Protein AF-A0A4R2CYR1-F1 (afdb_monomer_lite)

Structure (mmCIF, N/CA/C/O backbone):
data_AF-A0A4R2CYR1-F1
#
_entry.id   AF-A0A4R2CYR1-F1
#
loop_
_atom_site.group_PDB
_atom_site.id
_atom_site.type_symbol
_atom_site.label_atom_id
_atom_site.label_alt_id
_atom_site.label_comp_id
_atom_site.label_asym_id
_atom_site.label_entity_id
_atom_site.label_seq_id
_atom_site.pdbx_PDB_ins_code
_atom_site.Cartn_x
_atom_site.Cartn_y
_atom_site.Cartn_z
_atom_site.occupancy
_atom_site.B_iso_or_equiv
_atom_site.auth_seq_id
_atom_site.auth_comp_id
_atom_site.auth_asym_id
_atom_site.auth_atom_id
_atom_site.pdbx_PDB_model_num
ATOM 1 N N . MET A 1 1 ? -4.147 -5.165 5.976 1.00 88.38 1 MET A N 1
ATOM 2 C CA . MET A 1 1 ? -3.208 -4.659 4.939 1.00 88.38 1 MET A CA 1
ATOM 3 C C . MET A 1 1 ? -2.526 -5.754 4.104 1.00 88.38 1 MET A C 1
ATOM 5 O O . MET A 1 1 ? -2.685 -5.724 2.890 1.00 88.38 1 MET A O 1
ATOM 9 N N . ARG A 1 2 ? -1.803 -6.728 4.693 1.00 93.75 2 ARG A N 1
ATOM 10 C CA . ARG A 1 2 ? -1.066 -7.773 3.932 1.00 93.75 2 ARG A CA 1
ATOM 11 C C . ARG A 1 2 ? -1.918 -8.512 2.885 1.00 93.75 2 ARG A C 1
ATOM 13 O O . ARG A 1 2 ? -1.463 -8.700 1.762 1.00 93.75 2 ARG A O 1
ATOM 20 N N . THR A 1 3 ? -3.162 -8.868 3.220 1.00 93.69 3 THR A N 1
ATOM 21 C CA . THR A 1 3 ? -4.110 -9.522 2.294 1.00 93.69 3 THR A CA 1
ATOM 22 C C . THR A 1 3 ? -4.349 -8.701 1.027 1.00 93.69 3 THR A C 1
ATOM 24 O O . THR A 1 3 ? -4.209 -9.230 -0.072 1.00 93.69 3 THR A O 1
ATOM 27 N N . ARG A 1 4 ? -4.606 -7.394 1.173 1.00 94.06 4 ARG A N 1
ATOM 28 C CA . ARG A 1 4 ? -4.804 -6.473 0.047 1.00 94.06 4 ARG A CA 1
ATOM 29 C C . ARG A 1 4 ? -3.581 -6.435 -0.870 1.00 94.06 4 ARG A C 1
ATOM 31 O O . ARG A 1 4 ? -3.712 -6.598 -2.077 1.00 94.06 4 ARG A O 1
ATOM 38 N N . VAL A 1 5 ? -2.389 -6.258 -0.298 1.00 96.69 5 VAL A N 1
ATOM 39 C CA . VAL A 1 5 ? -1.143 -6.187 -1.080 1.00 96.69 5 VAL A CA 1
ATOM 40 C C . VAL A 1 5 ? -0.881 -7.498 -1.822 1.00 96.69 5 VAL A C 1
ATOM 42 O O . VAL A 1 5 ? -0.496 -7.487 -2.991 1.00 96.69 5 VAL A O 1
ATOM 45 N N . ARG A 1 6 ? -1.145 -8.638 -1.174 1.00 97.25 6 ARG A N 1
ATOM 46 C CA . ARG A 1 6 ? -1.037 -9.957 -1.803 1.00 97.25 6 ARG A CA 1
ATOM 47 C C . ARG A 1 6 ? -1.951 -10.083 -3.018 1.00 97.25 6 ARG A C 1
ATOM 49 O O . ARG A 1 6 ? -1.507 -10.585 -4.044 1.00 97.25 6 ARG A O 1
ATOM 56 N N . GLU A 1 7 ? -3.194 -9.619 -2.926 1.00 96.69 7 GLU A N 1
ATOM 57 C CA . GLU A 1 7 ? -4.147 -9.643 -4.042 1.00 96.69 7 GLU A CA 1
ATOM 58 C C . GLU A 1 7 ? -3.740 -8.709 -5.187 1.00 96.69 7 GLU A C 1
ATOM 60 O O . GLU A 1 7 ? -3.804 -9.106 -6.350 1.00 96.69 7 GLU A O 1
ATOM 65 N N . GLU A 1 8 ? -3.274 -7.497 -4.878 1.00 96.06 8 GLU A N 1
ATOM 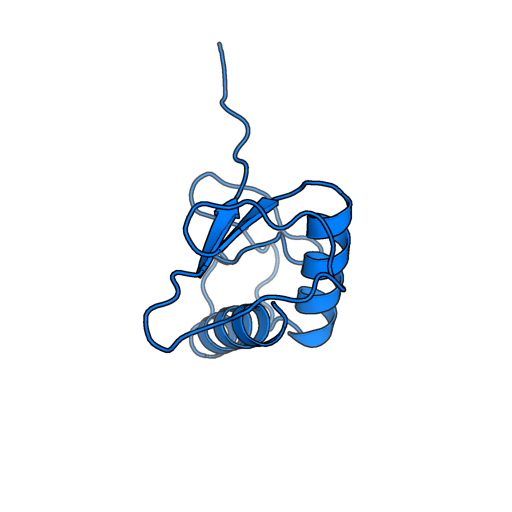66 C CA . GLU A 1 8 ? -2.755 -6.546 -5.871 1.00 96.06 8 GLU A CA 1
ATOM 67 C C . GLU A 1 8 ? -1.571 -7.147 -6.646 1.00 96.06 8 GLU A C 1
ATOM 69 O O . GLU A 1 8 ? -1.555 -7.144 -7.880 1.00 96.06 8 GLU A O 1
ATOM 74 N N . VAL A 1 9 ? -0.606 -7.730 -5.927 1.00 97.19 9 VAL A N 1
ATOM 75 C CA . VAL A 1 9 ? 0.565 -8.383 -6.524 1.00 97.19 9 VAL A CA 1
ATOM 76 C C . VAL A 1 9 ? 0.182 -9.651 -7.282 1.00 97.19 9 VAL A C 1
ATOM 78 O O . VAL A 1 9 ? 0.713 -9.889 -8.366 1.00 97.19 9 VAL A O 1
ATOM 81 N N . ALA A 1 10 ? -0.746 -10.461 -6.767 1.00 96.94 10 ALA A N 1
ATOM 82 C CA . ALA A 1 10 ? -1.229 -11.653 -7.460 1.00 96.94 10 ALA A CA 1
ATOM 83 C C . ALA A 1 10 ? -1.903 -11.287 -8.790 1.00 96.94 10 ALA A C 1
ATOM 85 O O . ALA A 1 10 ? -1.580 -11.887 -9.815 1.00 96.94 10 ALA A O 1
ATOM 86 N N . ARG A 1 11 ? -2.766 -10.261 -8.793 1.00 95.88 11 ARG A N 1
ATOM 87 C CA . ARG A 1 11 ? -3.430 -9.753 -10.002 1.00 95.88 11 ARG A CA 1
ATOM 88 C C . ARG A 1 11 ? -2.414 -9.256 -11.027 1.00 95.88 11 ARG A C 1
ATOM 90 O O . ARG A 1 11 ? -2.491 -9.638 -12.191 1.00 95.88 11 ARG A O 1
ATOM 97 N N . PHE A 1 12 ? -1.433 -8.468 -10.588 1.00 95.44 12 PHE A N 1
ATOM 98 C CA . PHE A 1 12 ? -0.364 -7.988 -11.461 1.00 95.44 12 PHE A CA 1
ATOM 99 C C . PHE A 1 12 ? 0.492 -9.131 -12.018 1.00 95.44 12 PHE A C 1
ATOM 101 O O . PHE A 1 12 ? 0.773 -9.179 -13.208 1.00 95.44 12 PHE A O 1
ATOM 108 N N . ASN A 1 13 ? 0.886 -10.088 -11.179 1.00 95.44 13 ASN A N 1
ATOM 109 C CA . ASN A 1 13 ? 1.709 -11.217 -11.605 1.00 95.44 13 ASN A CA 1
ATOM 110 C C . ASN A 1 13 ? 0.966 -12.180 -12.547 1.00 95.44 13 ASN A C 1
ATOM 112 O O . ASN A 1 13 ? 1.623 -12.851 -13.341 1.00 95.44 13 ASN A O 1
ATOM 116 N N . ALA A 1 14 ? -0.365 -12.273 -12.448 1.00 96.06 14 ALA A N 1
ATOM 117 C CA . ALA A 1 14 ? -1.196 -13.089 -13.333 1.00 96.06 14 ALA A CA 1
ATOM 118 C C . ALA A 1 14 ? -1.350 -12.470 -14.732 1.00 96.06 14 ALA A C 1
ATOM 120 O O . ALA A 1 14 ? -1.401 -13.199 -15.719 1.00 96.06 14 ALA A O 1
ATOM 121 N N . ALA A 1 15 ? -1.382 -11.138 -14.820 1.00 92.31 15 ALA A N 1
ATOM 122 C CA . ALA A 1 15 ? -1.429 -10.400 -16.079 1.00 92.31 15 ALA A CA 1
ATOM 123 C C . ALA A 1 15 ? -0.484 -9.183 -16.019 1.00 92.31 15 ALA A C 1
ATOM 125 O O . ALA A 1 15 ? -0.947 -8.067 -15.768 1.00 92.31 15 ALA A O 1
ATOM 126 N N . PRO A 1 16 ? 0.837 -9.379 -16.219 1.00 84.88 16 PRO A N 1
ATOM 127 C CA . PRO A 1 16 ? 1.817 -8.308 -16.065 1.00 84.88 16 PRO A CA 1
ATOM 128 C C . PRO A 1 16 ? 1.595 -7.175 -17.064 1.00 84.88 16 PRO A C 1
ATOM 130 O O . PRO A 1 16 ? 1.562 -7.399 -18.273 1.00 84.88 16 PRO A O 1
ATOM 133 N N . GLN A 1 17 ? 1.506 -5.952 -16.549 1.00 86.19 17 GLN A N 1
ATOM 134 C CA . GLN A 1 17 ? 1.359 -4.728 -17.336 1.00 86.19 17 GLN A CA 1
ATOM 135 C C . GLN A 1 17 ? 2.591 -3.822 -17.164 1.00 86.19 17 GLN A C 1
ATOM 137 O O . GLN A 1 17 ? 3.352 -3.991 -16.207 1.00 86.19 17 GLN A O 1
ATOM 142 N N . PRO A 1 18 ? 2.815 -2.841 -18.059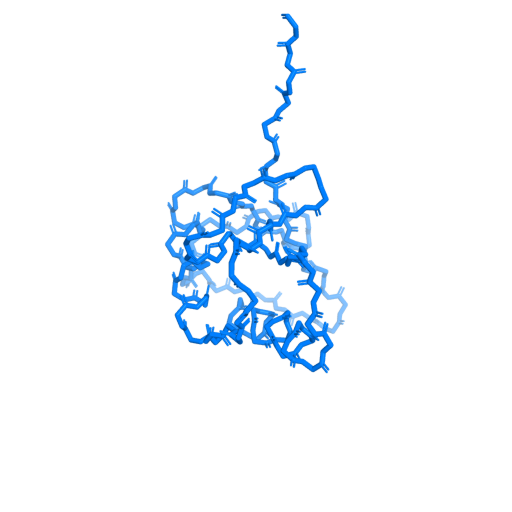 1.00 88.25 18 PRO A N 1
ATOM 143 C CA . PRO A 1 18 ? 3.904 -1.869 -17.902 1.00 88.25 18 PRO A CA 1
ATOM 144 C C . PRO A 1 18 ? 3.779 -1.000 -16.640 1.00 88.25 18 PRO A C 1
ATOM 146 O O . PRO A 1 18 ? 4.782 -0.494 -16.126 1.00 88.25 18 PRO A O 1
ATOM 149 N N . VAL A 1 19 ? 2.548 -0.823 -16.152 1.00 93.25 19 VAL A N 1
ATOM 150 C CA . VAL A 1 19 ? 2.205 -0.042 -14.963 1.00 93.25 19 VAL A CA 1
ATOM 151 C C . VAL A 1 19 ? 1.603 -0.972 -13.913 1.00 93.25 19 VAL A C 1
ATOM 153 O O . VAL A 1 19 ? 0.701 -1.757 -14.192 1.00 93.25 19 VAL A O 1
ATOM 156 N N . PHE A 1 20 ? 2.123 -0.894 -12.693 1.00 94.56 20 PHE A N 1
ATOM 157 C CA . PHE A 1 20 ? 1.561 -1.543 -11.520 1.00 94.56 20 PHE A CA 1
ATOM 158 C C . PHE A 1 20 ? 0.648 -0.562 -10.779 1.00 94.56 20 PHE A C 1
ATOM 160 O O . PHE A 1 20 ? 1.112 0.433 -10.215 1.00 94.56 20 PHE A O 1
ATOM 167 N N . THR A 1 21 ? -0.649 -0.858 -10.757 1.00 92.25 21 THR A N 1
ATOM 168 C CA . THR A 1 21 ? -1.671 -0.064 -10.059 1.00 92.25 21 THR A CA 1
ATOM 169 C C . THR A 1 21 ? -1.929 -0.655 -8.674 1.00 92.25 21 THR A C 1
ATOM 171 O O . THR A 1 21 ? -2.943 -1.309 -8.436 1.00 92.25 21 THR A O 1
ATOM 174 N N . GLY A 1 22 ? -0.959 -0.480 -7.775 1.00 92.38 22 GLY A N 1
ATOM 175 C CA . GLY A 1 22 ? -1.048 -0.913 -6.378 1.00 92.38 22 GLY A CA 1
ATOM 176 C C . GLY A 1 22 ? -1.082 0.248 -5.390 1.00 92.38 22 GLY A C 1
ATOM 177 O O . GLY A 1 22 ? -0.980 1.419 -5.769 1.00 92.38 22 GLY A O 1
ATOM 178 N N . LEU A 1 23 ? -1.197 -0.092 -4.107 1.00 92.94 23 LEU A N 1
ATOM 179 C CA . LEU A 1 23 ? -1.247 0.881 -3.015 1.00 92.94 23 LEU A CA 1
ATOM 180 C C . LEU A 1 23 ? 0.067 1.661 -2.848 1.00 92.94 23 LEU A C 1
ATOM 182 O O . LEU A 1 23 ? 0.050 2.879 -2.684 1.00 92.94 23 LEU A O 1
ATOM 186 N N . VAL A 1 24 ? 1.203 0.963 -2.927 1.00 94.88 24 VAL A N 1
ATOM 187 C CA . VAL A 1 24 ? 2.544 1.533 -2.723 1.00 94.88 24 VAL A CA 1
ATOM 188 C C . VAL A 1 24 ? 3.487 1.212 -3.873 1.00 94.88 24 VAL A C 1
ATOM 190 O O . VAL A 1 24 ? 3.301 0.228 -4.593 1.00 94.88 24 VAL A O 1
ATOM 193 N N . MET A 1 25 ? 4.515 2.046 -4.044 1.00 94.44 25 MET A N 1
ATOM 194 C CA . MET A 1 25 ? 5.476 1.895 -5.131 1.00 94.44 25 MET A CA 1
ATOM 195 C C . MET A 1 25 ? 6.333 0.632 -4.942 1.00 94.44 25 MET A C 1
ATOM 197 O O . MET A 1 25 ? 6.969 0.473 -3.893 1.00 94.44 25 MET A O 1
ATOM 201 N N . PRO A 1 26 ? 6.403 -0.258 -5.948 1.00 95.06 26 PRO A N 1
ATOM 202 C CA . PRO A 1 26 ? 7.311 -1.389 -5.933 1.00 95.06 26 PRO A CA 1
ATOM 203 C C . PRO A 1 26 ? 8.759 -0.925 -6.065 1.00 95.06 26 PRO A C 1
ATOM 205 O O . PRO A 1 26 ? 9.053 0.136 -6.613 1.00 95.06 26 PRO A O 1
ATOM 208 N N . GLU A 1 27 ? 9.687 -1.741 -5.579 1.00 91.94 27 GLU A N 1
ATOM 209 C CA . GLU A 1 27 ? 11.118 -1.439 -5.638 1.00 91.94 27 GLU A CA 1
ATOM 210 C C . GLU A 1 27 ? 11.580 -1.119 -7.076 1.00 91.94 27 GLU A C 1
ATOM 212 O O . GLU A 1 27 ? 11.265 -1.843 -8.024 1.00 91.94 27 GLU A O 1
ATOM 217 N N . GLY A 1 28 ? 12.307 -0.014 -7.256 1.00 91.19 28 GLY A N 1
ATOM 218 C CA . GLY A 1 28 ? 12.777 0.431 -8.574 1.00 91.19 28 GLY A CA 1
ATOM 219 C C . GLY A 1 28 ? 11.671 0.844 -9.556 1.00 91.19 28 GLY A C 1
ATOM 220 O O . GLY A 1 28 ? 11.951 1.002 -10.744 1.00 91.19 28 GLY A O 1
ATOM 221 N N . GLY A 1 29 ? 10.425 0.984 -9.092 1.00 92.69 29 GLY A N 1
ATOM 222 C CA . GLY A 1 29 ? 9.339 1.580 -9.861 1.00 92.69 29 GLY A CA 1
ATOM 223 C C . GLY A 1 29 ? 9.479 3.098 -9.968 1.00 92.69 29 GLY A C 1
ATOM 224 O O . GLY A 1 29 ? 10.226 3.729 -9.225 1.00 92.69 29 GLY A O 1
ATOM 225 N N . LEU A 1 30 ? 8.739 3.686 -10.903 1.00 92.62 30 LEU A N 1
ATOM 226 C CA .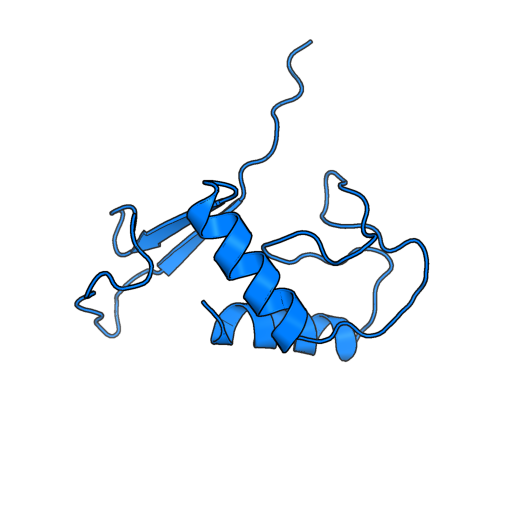 LEU A 1 30 ? 8.650 5.131 -11.100 1.00 92.62 30 LEU A CA 1
ATOM 227 C C . LEU A 1 30 ? 7.195 5.573 -10.946 1.00 92.62 30 LEU A C 1
ATOM 229 O O . LEU A 1 30 ? 6.304 4.953 -11.528 1.00 92.62 30 LEU A O 1
ATOM 233 N N . ALA A 1 31 ? 6.953 6.640 -10.181 1.00 90.56 31 ALA A N 1
ATOM 234 C CA . ALA A 1 31 ? 5.618 7.217 -10.042 1.00 90.56 31 ALA A CA 1
ATOM 235 C C . ALA A 1 31 ? 5.124 7.779 -11.383 1.00 90.56 31 ALA A C 1
ATOM 237 O O . ALA A 1 31 ? 5.875 8.408 -12.128 1.00 90.56 31 ALA A O 1
ATOM 238 N N . THR A 1 32 ? 3.850 7.547 -11.672 1.00 89.94 32 THR A N 1
ATOM 239 C CA . THR A 1 32 ? 3.111 8.083 -12.819 1.00 89.94 32 THR A CA 1
ATOM 240 C C . THR A 1 32 ? 1.702 8.461 -12.363 1.00 89.94 32 THR A C 1
ATOM 242 O O . THR A 1 32 ? 1.301 8.097 -11.257 1.00 89.94 32 THR A O 1
ATOM 245 N N . GLU A 1 33 ? 0.936 9.152 -13.206 1.00 85.50 33 GLU A N 1
ATOM 246 C CA . GLU A 1 33 ? -0.461 9.503 -12.902 1.00 85.50 33 GLU A CA 1
ATOM 247 C C . GLU A 1 33 ? -1.344 8.258 -12.692 1.00 85.50 33 GLU A C 1
ATOM 249 O O . GLU A 1 33 ? -2.152 8.207 -11.767 1.00 85.50 33 GLU A O 1
ATOM 254 N N . GLU A 1 34 ? -1.139 7.216 -13.501 1.00 87.06 34 GLU A N 1
ATOM 255 C CA . GLU A 1 34 ? -1.923 5.976 -13.462 1.00 87.06 34 GLU A CA 1
ATOM 256 C C . GLU A 1 34 ? -1.498 5.035 -12.316 1.00 87.06 34 GLU A C 1
ATOM 258 O O . GLU A 1 34 ? -2.323 4.388 -11.670 1.00 87.06 34 GLU A O 1
ATOM 263 N N . GLY A 1 35 ? -0.202 4.976 -12.006 1.00 91.81 35 GLY A N 1
ATOM 264 C CA . GLY A 1 35 ? 0.346 4.057 -11.009 1.00 91.81 35 GLY A CA 1
ATOM 265 C C . GLY A 1 35 ? 1.869 4.061 -10.988 1.00 91.81 35 GLY A C 1
ATOM 266 O O . GLY A 1 35 ? 2.499 5.118 -11.035 1.00 91.81 35 GLY A O 1
ATOM 267 N N . PHE A 1 36 ? 2.478 2.878 -10.933 1.00 93.62 36 PHE A N 1
ATOM 268 C CA . PHE A 1 36 ? 3.930 2.732 -10.864 1.00 93.62 36 PHE A CA 1
ATOM 269 C C . PHE A 1 36 ? 4.484 2.024 -12.097 1.00 93.62 36 PHE A C 1
ATOM 271 O O . PHE A 1 36 ? 4.291 0.823 -12.275 1.00 93.62 36 PHE A O 1
ATOM 278 N N . ARG A 1 37 ? 5.210 2.750 -12.948 1.00 94.31 37 ARG A N 1
ATOM 279 C CA . ARG A 1 37 ? 5.877 2.157 -14.111 1.00 94.31 37 ARG A CA 1
ATOM 280 C C . ARG A 1 37 ? 7.068 1.321 -13.656 1.00 94.31 37 ARG A C 1
ATOM 282 O O . ARG A 1 37 ? 7.904 1.806 -12.896 1.00 94.31 37 ARG A O 1
ATOM 289 N N . LEU A 1 38 ? 7.179 0.094 -14.160 1.00 92.94 38 LEU A N 1
ATOM 290 C CA . LEU A 1 38 ? 8.336 -0.771 -13.922 1.00 92.94 38 LEU A CA 1
ATOM 291 C C . LEU A 1 38 ? 9.297 -0.701 -15.122 1.00 92.94 38 LEU A C 1
ATOM 293 O O . LEU A 1 38 ? 8.922 -1.136 -16.209 1.00 92.94 38 LEU A O 1
ATOM 297 N N . PRO A 1 39 ? 10.542 -0.204 -14.960 1.00 87.50 39 PRO A N 1
ATOM 298 C CA . PRO A 1 39 ? 11.504 -0.113 -16.067 1.00 87.50 39 PRO A CA 1
ATOM 299 C C . PRO A 1 39 ? 11.884 -1.470 -16.671 1.00 87.50 39 PRO A C 1
ATOM 301 O O . PRO A 1 39 ? 12.237 -1.559 -17.843 1.00 87.50 39 PRO A O 1
ATOM 304 N N . LYS A 1 40 ? 11.830 -2.533 -15.861 1.00 87.25 40 LYS A N 1
ATOM 305 C CA . LYS A 1 40 ? 12.041 -3.918 -16.286 1.00 87.25 40 LYS A CA 1
ATOM 306 C C . LYS A 1 40 ? 10.808 -4.732 -15.930 1.00 87.25 40 LYS A C 1
ATOM 308 O O . LYS A 1 40 ? 10.408 -4.754 -14.765 1.00 87.25 40 LYS A O 1
ATOM 313 N N . GLN A 1 41 ? 10.247 -5.430 -16.914 1.00 83.50 41 GLN A N 1
ATOM 314 C CA . GLN A 1 41 ? 9.149 -6.359 -16.677 1.00 83.50 41 GLN A CA 1
ATOM 315 C C . GLN A 1 41 ? 9.633 -7.485 -15.760 1.00 83.50 41 GLN A C 1
ATOM 317 O O . GLN A 1 41 ? 10.611 -8.172 -16.054 1.00 83.50 41 GLN A O 1
ATOM 322 N N . ARG A 1 42 ? 8.969 -7.642 -14.616 1.00 90.25 42 ARG A N 1
ATOM 323 C CA . ARG A 1 42 ? 9.314 -8.638 -13.602 1.00 90.25 42 ARG A CA 1
ATOM 324 C C . ARG A 1 42 ? 8.092 -8.988 -12.773 1.00 90.25 42 ARG A C 1
ATOM 326 O O . ARG A 1 42 ? 7.174 -8.180 -12.651 1.00 90.25 42 ARG A O 1
ATOM 333 N N . ARG A 1 43 ? 8.119 -10.170 -12.161 1.00 93.94 43 ARG A N 1
ATOM 334 C CA . ARG A 1 43 ? 7.169 -10.508 -11.101 1.00 93.94 43 ARG A CA 1
ATOM 335 C C . ARG A 1 43 ? 7.527 -9.737 -9.834 1.00 93.94 43 ARG A C 1
ATOM 337 O O . ARG A 1 43 ? 8.707 -9.521 -9.549 1.00 93.94 43 ARG A O 1
ATOM 344 N N . LEU A 1 44 ? 6.507 -9.331 -9.094 1.00 95.56 44 LEU A N 1
ATOM 345 C CA . LEU A 1 44 ? 6.662 -8.718 -7.781 1.00 95.56 44 LEU A CA 1
ATOM 346 C C . LEU A 1 44 ? 6.577 -9.795 -6.698 1.00 95.56 44 LEU A C 1
ATOM 348 O O . LEU A 1 44 ? 5.760 -10.714 -6.788 1.00 95.56 44 LEU A O 1
ATOM 352 N N . ASP A 1 45 ? 7.427 -9.664 -5.687 1.00 96.75 45 ASP A N 1
ATOM 353 C CA . ASP A 1 45 ? 7.344 -10.425 -4.445 1.00 96.75 45 ASP A CA 1
ATOM 354 C C . ASP A 1 45 ? 6.336 -9.726 -3.528 1.00 96.75 45 ASP A C 1
ATOM 356 O O . ASP A 1 45 ? 6.491 -8.544 -3.208 1.00 96.75 45 ASP A O 1
ATOM 360 N N . TRP A 1 46 ? 5.274 -10.438 -3.154 1.00 97.44 46 TRP A N 1
ATOM 361 C CA . TRP A 1 46 ? 4.187 -9.851 -2.381 1.00 97.44 46 TRP A CA 1
ATOM 362 C C . TRP A 1 46 ? 4.575 -9.583 -0.927 1.00 97.44 46 TRP A C 1
ATOM 364 O O . TRP A 1 46 ? 4.026 -8.654 -0.340 1.00 97.44 46 TRP A O 1
ATOM 374 N N . GLU A 1 47 ? 5.510 -10.348 -0.356 1.00 98.00 47 GLU A N 1
ATOM 375 C CA . GLU A 1 47 ? 5.949 -10.165 1.030 1.00 98.00 47 GLU A CA 1
ATOM 376 C C . GLU A 1 47 ? 6.754 -8.879 1.137 1.00 98.00 47 GLU A C 1
ATOM 378 O O . GLU A 1 47 ? 6.389 -7.987 1.900 1.00 98.00 47 GLU A O 1
ATOM 383 N N . ARG A 1 48 ? 7.739 -8.709 0.247 1.00 97.31 48 ARG A N 1
ATOM 384 C CA . ARG A 1 48 ? 8.506 -7.460 0.142 1.00 97.31 48 ARG A CA 1
ATOM 385 C C . ARG A 1 48 ? 7.615 -6.259 -0.147 1.00 97.31 48 ARG A C 1
ATOM 387 O O . ARG A 1 4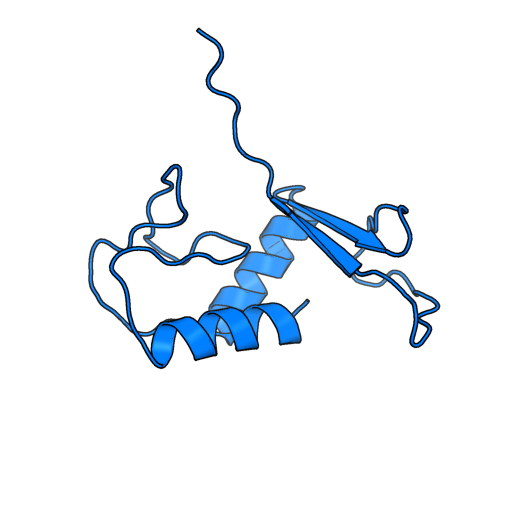8 ? 7.847 -5.172 0.374 1.00 97.31 48 ARG A O 1
ATOM 394 N N . GLN A 1 49 ? 6.602 -6.431 -0.994 1.00 97.62 49 GLN A N 1
ATOM 395 C CA . GLN A 1 49 ? 5.664 -5.352 -1.286 1.00 97.62 49 GLN A CA 1
ATOM 396 C C . GLN A 1 49 ? 4.803 -5.001 -0.068 1.00 97.62 49 GLN A C 1
ATOM 398 O O . GLN A 1 49 ? 4.476 -3.832 0.134 1.00 97.62 49 GLN A O 1
ATOM 403 N N . ALA A 1 50 ? 4.438 -5.994 0.745 1.00 97.25 50 ALA A N 1
ATOM 404 C CA . ALA A 1 50 ? 3.679 -5.778 1.966 1.00 97.25 50 ALA A CA 1
ATOM 405 C C . ALA A 1 50 ? 4.518 -5.078 3.039 1.00 97.25 50 ALA A C 1
ATOM 407 O O . ALA A 1 50 ? 3.999 -4.180 3.696 1.00 97.25 50 ALA A O 1
ATOM 408 N N . ASP A 1 51 ? 5.802 -5.414 3.160 1.00 97.31 51 ASP A N 1
ATOM 409 C CA . ASP A 1 51 ? 6.728 -4.722 4.062 1.00 97.31 51 ASP A CA 1
ATOM 410 C C . ASP A 1 51 ? 6.872 -3.243 3.665 1.00 97.31 51 ASP A C 1
ATOM 412 O O . ASP A 1 51 ? 6.746 -2.356 4.505 1.00 97.31 51 ASP A O 1
ATOM 416 N N . ARG A 1 52 ? 6.974 -2.942 2.362 1.00 96.62 52 ARG A N 1
ATOM 417 C CA . ARG A 1 52 ? 6.940 -1.549 1.871 1.00 96.62 52 ARG A CA 1
ATOM 418 C C . ARG A 1 52 ? 5.622 -0.839 2.181 1.00 96.62 52 ARG A C 1
ATOM 420 O O . ARG A 1 52 ? 5.617 0.372 2.375 1.00 96.62 52 ARG A O 1
ATOM 427 N N . ALA A 1 53 ? 4.498 -1.558 2.187 1.00 96.44 53 ALA A N 1
ATOM 428 C CA . ALA A 1 53 ? 3.204 -0.977 2.541 1.00 96.44 53 ALA A CA 1
ATOM 429 C C . ALA A 1 53 ? 3.117 -0.645 4.036 1.00 96.44 53 ALA A C 1
ATOM 431 O O . ALA A 1 53 ? 2.581 0.402 4.382 1.00 96.44 53 ALA A O 1
ATOM 432 N N . ILE A 1 54 ? 3.691 -1.496 4.890 1.00 95.75 54 ILE A N 1
ATOM 433 C CA . ILE A 1 54 ? 3.852 -1.248 6.329 1.00 95.75 54 ILE A CA 1
ATOM 434 C C . ILE A 1 54 ? 4.675 0.021 6.553 1.00 95.75 54 ILE A C 1
ATOM 436 O O . ILE A 1 54 ? 4.168 0.976 7.134 1.00 95.75 54 ILE A O 1
ATOM 440 N N . GLU A 1 55 ? 5.883 0.081 5.992 1.00 95.50 55 GLU A N 1
ATOM 441 C CA . GLU A 1 55 ? 6.763 1.248 6.132 1.00 95.50 55 GLU A CA 1
ATOM 442 C C . GLU A 1 55 ? 6.117 2.536 5.599 1.00 95.50 55 GLU A C 1
ATOM 444 O O . GLU A 1 55 ? 6.290 3.618 6.160 1.00 95.50 55 GLU A O 1
ATOM 449 N N . ALA A 1 56 ? 5.382 2.446 4.487 1.00 94.62 56 ALA A N 1
ATOM 450 C CA . ALA A 1 56 ? 4.702 3.598 3.917 1.00 94.62 56 ALA A CA 1
ATOM 451 C C . ALA A 1 56 ? 3.544 4.073 4.800 1.00 94.62 56 ALA A C 1
ATOM 453 O O . ALA A 1 56 ? 3.361 5.279 4.918 1.00 94.62 56 ALA A O 1
ATOM 454 N N . PHE A 1 57 ? 2.787 3.169 5.427 1.00 94.88 57 PHE A N 1
ATOM 455 C CA . PHE A 1 57 ? 1.732 3.540 6.371 1.00 94.88 57 PHE A CA 1
ATOM 456 C C . PHE A 1 57 ? 2.309 4.303 7.570 1.00 94.88 57 PHE A C 1
ATOM 458 O O . PHE A 1 57 ? 1.885 5.423 7.840 1.00 94.88 57 PHE A O 1
ATOM 465 N N . GLU A 1 58 ? 3.353 3.761 8.204 1.00 94.31 58 GLU A N 1
ATOM 466 C CA . GLU A 1 58 ? 4.042 4.392 9.344 1.00 94.31 58 GLU A CA 1
ATOM 467 C C . GLU A 1 58 ? 4.618 5.776 8.999 1.00 94.31 58 GLU A C 1
ATOM 469 O O . GLU A 1 58 ? 4.744 6.655 9.8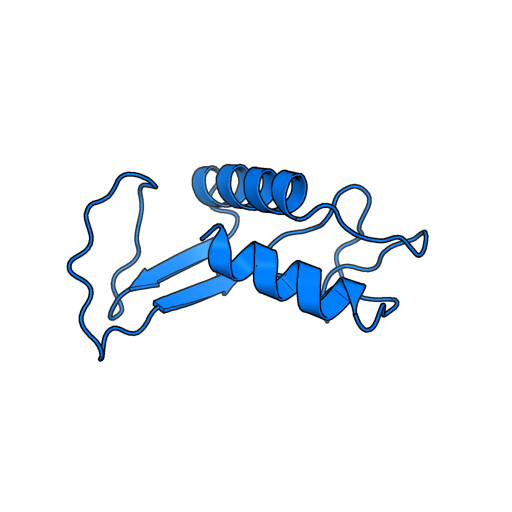50 1.00 94.31 58 GLU A O 1
ATOM 474 N N . ARG A 1 59 ? 4.964 5.993 7.725 1.00 93.25 59 ARG A N 1
ATOM 475 C CA . ARG A 1 59 ? 5.493 7.261 7.204 1.00 93.25 59 ARG A CA 1
ATOM 476 C C . ARG A 1 59 ? 4.423 8.186 6.622 1.00 93.25 59 ARG A C 1
ATOM 478 O O . ARG A 1 59 ? 4.784 9.164 5.969 1.00 93.25 59 ARG A O 1
ATOM 485 N N . ASN A 1 60 ? 3.137 7.908 6.843 1.00 91.94 60 ASN A N 1
ATOM 486 C CA . ASN A 1 60 ? 2.011 8.675 6.297 1.00 91.94 60 ASN A CA 1
ATOM 487 C C . ASN A 1 60 ? 2.009 8.767 4.756 1.00 91.94 60 ASN A C 1
ATOM 489 O O . ASN A 1 60 ? 1.617 9.777 4.180 1.00 91.94 60 ASN A O 1
ATOM 493 N N . GLY A 1 61 ? 2.464 7.721 4.064 1.00 91.44 61 GLY A N 1
ATOM 494 C CA . GLY A 1 61 ? 2.451 7.630 2.599 1.00 91.44 61 GLY A CA 1
ATOM 495 C C . GLY A 1 61 ? 1.061 7.364 2.006 1.00 91.44 61 GLY A C 1
ATOM 496 O O . GLY A 1 61 ? 0.827 7.618 0.823 1.00 91.44 61 GLY A O 1
ATOM 497 N N . PHE A 1 62 ? 0.134 6.854 2.814 1.00 93.75 62 PHE A N 1
ATOM 498 C CA . PHE A 1 62 ? -1.287 6.706 2.504 1.00 93.75 62 PHE A CA 1
ATOM 499 C C . PHE A 1 62 ? -2.086 6.627 3.810 1.00 93.75 62 PHE A C 1
ATOM 501 O O . PHE A 1 62 ? -1.515 6.362 4.866 1.00 93.75 62 PHE A O 1
ATOM 508 N N . PHE A 1 63 ? -3.405 6.807 3.727 1.00 94.50 63 PHE A N 1
ATOM 509 C CA . PHE A 1 63 ? -4.307 6.635 4.867 1.00 94.50 63 PHE A CA 1
ATOM 510 C C . PHE A 1 63 ? -5.176 5.391 4.721 1.00 94.50 63 PHE A C 1
ATOM 512 O O . PHE A 1 63 ? -5.547 4.998 3.611 1.00 94.50 63 PHE A O 1
ATOM 519 N N . VAL A 1 64 ? -5.519 4.789 5.857 1.00 94.56 64 VAL A N 1
ATOM 520 C CA . VAL A 1 64 ? -6.545 3.750 5.953 1.00 94.56 64 VAL A CA 1
ATOM 521 C C . VAL A 1 64 ? -7.724 4.348 6.700 1.00 94.56 64 VAL A C 1
ATOM 523 O O . VAL A 1 64 ? -7.551 4.870 7.797 1.00 94.56 64 VAL A O 1
ATOM 526 N N . LEU A 1 65 ? -8.903 4.293 6.090 1.00 94.75 65 LEU A N 1
ATOM 527 C CA . LEU A 1 65 ? -10.159 4.692 6.710 1.00 94.75 65 LEU A CA 1
ATOM 528 C C . LEU A 1 65 ? -10.989 3.437 6.969 1.00 94.75 65 LEU A C 1
ATOM 530 O O . LEU A 1 65 ? -11.128 2.609 6.068 1.00 94.75 65 LEU A O 1
ATOM 534 N N . VAL A 1 66 ? -11.528 3.319 8.175 1.00 94.56 66 VAL A N 1
ATOM 535 C CA . VAL A 1 66 ? -12.480 2.283 8.581 1.00 94.56 66 VAL A CA 1
ATOM 536 C C . VAL A 1 66 ? -13.711 3.003 9.101 1.00 94.56 66 VAL A C 1
ATOM 538 O O . VAL A 1 66 ? -13.605 3.756 10.067 1.00 94.56 66 VAL A O 1
ATOM 541 N N . ASP A 1 67 ? -14.843 2.834 8.419 1.00 94.44 67 ASP A N 1
ATOM 542 C CA . ASP A 1 67 ? -16.111 3.491 8.770 1.00 94.44 67 ASP A CA 1
ATOM 543 C C . ASP A 1 67 ? -15.950 5.021 8.941 1.00 94.44 67 ASP A C 1
ATOM 545 O O . ASP A 1 67 ? -16.332 5.617 9.944 1.00 94.44 67 ASP A O 1
ATOM 549 N N . ASP A 1 68 ? -15.293 5.651 7.954 1.00 92.38 68 ASP A N 1
ATOM 550 C CA . ASP A 1 68 ? -14.921 7.080 7.904 1.00 92.38 68 ASP A CA 1
ATOM 551 C C . ASP A 1 68 ? -13.928 7.563 8.982 1.00 92.38 68 ASP A C 1
ATOM 553 O O . ASP A 1 68 ? -13.532 8.733 8.979 1.00 92.38 68 ASP A O 1
ATOM 557 N N . ARG A 1 69 ? -13.435 6.676 9.854 1.00 94.25 69 ARG A N 1
ATOM 558 C CA . ARG A 1 69 ? -12.387 6.986 10.832 1.00 94.25 69 ARG A CA 1
ATOM 559 C C . ARG A 1 69 ? -11.012 6.598 10.304 1.00 94.25 69 ARG A C 1
ATOM 561 O O . ARG A 1 69 ? -10.800 5.475 9.856 1.00 94.25 69 ARG A O 1
ATOM 568 N N . GLN A 1 70 ? -10.056 7.518 10.380 1.00 94.19 70 GLN A N 1
ATOM 569 C CA . GLN A 1 70 ? -8.670 7.214 10.038 1.00 94.19 70 GLN A CA 1
ATOM 570 C C . GLN A 1 70 ? -8.026 6.329 11.109 1.00 94.19 70 GLN A C 1
ATOM 572 O O . GLN A 1 70 ? -8.044 6.675 12.288 1.00 94.19 70 GLN A O 1
ATOM 577 N N . VAL A 1 71 ? -7.428 5.225 10.664 1.00 95.19 71 VAL A N 1
ATOM 578 C CA . VAL A 1 71 ? -6.549 4.367 11.467 1.00 95.19 71 VAL A CA 1
ATOM 579 C C . VAL A 1 71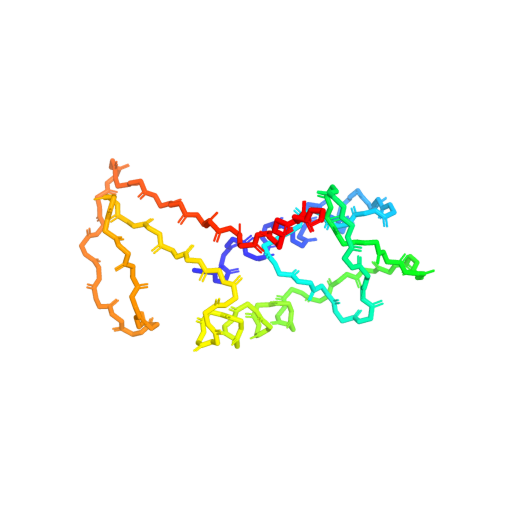 ? -5.170 5.014 11.521 1.00 95.19 71 VAL A C 1
ATOM 581 O O . VAL A 1 71 ? -4.636 5.409 10.476 1.00 95.19 71 VAL A O 1
ATOM 584 N N . THR A 1 72 ? -4.598 5.133 12.716 1.00 91.69 72 THR A N 1
ATOM 585 C CA . THR A 1 72 ? -3.309 5.821 12.919 1.00 91.69 72 THR A CA 1
ATOM 586 C C . THR A 1 72 ? -2.175 4.884 13.308 1.00 91.69 72 THR A C 1
ATOM 588 O O . THR A 1 72 ? -1.016 5.236 13.101 1.00 91.69 72 THR A O 1
ATOM 591 N N . GLU A 1 73 ? -2.488 3.694 13.822 1.00 92.56 73 GLU A N 1
ATOM 592 C CA . GLU A 1 73 ? -1.503 2.718 14.295 1.00 92.56 73 GLU A CA 1
ATOM 593 C C . GLU A 1 73 ? -1.771 1.333 13.685 1.00 92.56 73 GLU A C 1
ATOM 595 O O . GLU A 1 73 ? -2.896 0.997 13.318 1.00 92.56 73 GLU A O 1
ATOM 600 N N . LEU A 1 74 ? -0.720 0.528 13.503 1.00 88.25 74 LEU A N 1
ATOM 601 C CA . LEU A 1 74 ? -0.843 -0.795 12.870 1.00 88.25 74 LEU A CA 1
ATOM 602 C C . LEU A 1 74 ? -1.415 -1.857 13.809 1.00 88.25 74 LEU A C 1
ATOM 604 O O . LEU A 1 74 ? -1.998 -2.836 13.339 1.00 88.25 74 LEU A O 1
ATOM 608 N N . ASP A 1 75 ? -1.195 -1.678 15.104 1.00 89.25 75 ASP A N 1
ATOM 609 C CA . ASP A 1 75 ? -1.651 -2.513 16.209 1.00 89.25 75 ASP A CA 1
ATOM 610 C C . ASP A 1 75 ? -2.948 -1.997 16.845 1.00 89.25 75 ASP A C 1
ATOM 612 O O . ASP A 1 75 ? -3.415 -2.557 17.834 1.00 89.25 75 ASP A O 1
ATOM 616 N N . GLU A 1 76 ? -3.566 -0.977 16.245 1.00 90.31 76 GLU A N 1
ATOM 617 C CA . GLU A 1 76 ? -4.874 -0.486 16.652 1.00 90.31 76 GLU A CA 1
ATOM 618 C C . GLU A 1 76 ? -5.934 -1.597 16.534 1.00 90.31 76 GLU A C 1
ATOM 620 O O . GLU A 1 76 ? -6.134 -2.188 15.467 1.00 90.31 76 GLU A O 1
ATOM 625 N N . GLU A 1 77 ? -6.641 -1.876 17.631 1.00 89.88 77 GLU A N 1
ATOM 626 C CA . GLU A 1 77 ? -7.764 -2.812 17.625 1.00 89.88 77 GLU A CA 1
ATOM 627 C C . GLU A 1 77 ? -8.990 -2.168 16.965 1.00 89.88 77 GLU A C 1
ATOM 629 O O . GLU A 1 77 ? -9.429 -1.077 17.332 1.00 89.88 77 GLU A O 1
ATOM 634 N N . LEU A 1 78 ? -9.555 -2.860 15.972 1.00 88.75 78 LEU A N 1
ATOM 635 C CA . LEU A 1 78 ? -10.692 -2.389 15.186 1.00 88.75 78 LEU A CA 1
ATOM 636 C C . LEU A 1 78 ? -11.861 -3.363 15.322 1.00 88.75 78 LEU A C 1
ATOM 638 O O . LEU A 1 78 ? -11.731 -4.550 15.013 1.00 88.75 78 LEU A O 1
ATOM 642 N N . GLU A 1 79 ? -13.023 -2.853 15.723 1.00 89.19 79 GLU A N 1
ATOM 643 C CA . GLU A 1 79 ? -14.277 -3.599 15.652 1.00 89.19 79 GLU A CA 1
ATOM 644 C C . GLU A 1 79 ? -14.769 -3.612 14.200 1.00 89.19 79 GLU A C 1
ATOM 646 O O . GLU A 1 79 ? -15.301 -2.624 13.703 1.00 89.19 79 GLU A O 1
ATOM 651 N N . LEU A 1 80 ? -14.554 -4.729 13.501 1.00 89.56 80 LEU A N 1
ATOM 652 C CA . LEU A 1 80 ? -15.012 -4.910 12.125 1.00 89.56 80 LEU A CA 1
ATOM 653 C C . LEU A 1 80 ? -16.311 -5.713 12.092 1.00 89.56 80 LEU A C 1
ATOM 655 O O . LEU A 1 80 ? -16.407 -6.799 12.667 1.00 89.56 80 LEU A O 1
ATOM 659 N N . THR A 1 81 ? -17.289 -5.203 11.352 1.00 92.69 81 THR A N 1
ATOM 660 C CA . THR A 1 81 ? -18.534 -5.907 11.034 1.00 92.69 81 THR A CA 1
ATOM 661 C C . THR A 1 81 ? -18.536 -6.356 9.573 1.00 92.69 81 THR A C 1
ATOM 663 O O . THR A 1 81 ? -17.650 -6.001 8.796 1.00 92.69 81 THR A O 1
ATOM 666 N N . ALA A 1 82 ? -19.541 -7.140 9.173 1.00 90.38 82 ALA A N 1
ATOM 667 C CA . ALA A 1 82 ? -19.723 -7.508 7.767 1.00 90.38 82 ALA A CA 1
ATOM 668 C C . ALA A 1 82 ? -20.000 -6.292 6.861 1.00 90.38 82 ALA A C 1
ATOM 670 O O . ALA A 1 82 ? -19.733 -6.364 5.663 1.00 90.38 82 ALA A O 1
ATOM 671 N N . ASP A 1 83 ? -20.497 -5.197 7.442 1.00 93.12 83 ASP A N 1
ATOM 672 C CA . ASP A 1 83 ? -20.836 -3.959 6.743 1.00 93.12 83 ASP A CA 1
ATOM 673 C C . ASP A 1 83 ? -19.727 -2.898 6.845 1.00 93.12 83 ASP A C 1
ATOM 675 O O . ASP A 1 83 ? -19.864 -1.825 6.259 1.00 93.12 83 ASP A O 1
ATOM 679 N N . SER A 1 84 ? -18.634 -3.181 7.570 1.00 93.38 84 SER A N 1
ATOM 680 C CA . SER A 1 84 ? -17.543 -2.221 7.743 1.00 93.38 84 SER A CA 1
ATOM 681 C C . SER A 1 84 ? -16.864 -1.907 6.412 1.00 93.38 84 SER A C 1
ATOM 683 O O . SER A 1 84 ? -16.436 -2.802 5.674 1.00 93.38 84 SER A O 1
ATOM 685 N N . ASP A 1 85 ? -16.711 -0.618 6.131 1.00 93.75 85 ASP A N 1
ATOM 686 C CA . ASP A 1 85 ? -16.082 -0.116 4.916 1.00 93.75 85 ASP A CA 1
ATOM 687 C C . ASP A 1 85 ? -14.618 0.245 5.180 1.00 93.75 85 ASP A C 1
ATOM 689 O O . ASP A 1 85 ? -14.306 1.116 5.994 1.00 93.75 85 ASP A O 1
ATOM 693 N N . ILE A 1 86 ? -13.706 -0.426 4.468 1.00 93.06 86 ILE A N 1
ATOM 694 C CA . ILE A 1 86 ? -12.260 -0.206 4.582 1.00 93.06 86 ILE A CA 1
ATOM 695 C C . ILE A 1 86 ? -11.733 0.425 3.292 1.00 93.06 86 ILE A C 1
ATOM 697 O O . ILE A 1 86 ? -11.575 -0.241 2.261 1.00 93.06 86 ILE A O 1
ATOM 701 N N . ARG A 1 87 ? -11.362 1.704 3.365 1.00 94.25 87 ARG A N 1
ATOM 702 C CA . ARG A 1 87 ? -10.777 2.467 2.253 1.00 94.25 87 ARG A CA 1
ATOM 703 C C . ARG A 1 87 ? -9.283 2.685 2.452 1.00 94.25 87 ARG A C 1
ATOM 705 O O . ARG A 1 87 ? -8.819 3.034 3.529 1.00 94.25 87 ARG A O 1
ATOM 712 N N . PHE A 1 88 ? -8.531 2.540 1.365 1.00 94.12 88 PHE A N 1
ATOM 713 C CA . PHE A 1 88 ? -7.109 2.874 1.302 1.00 94.12 88 PHE A CA 1
ATOM 714 C C . PHE A 1 88 ? -6.941 4.094 0.400 1.00 94.12 88 PHE A C 1
ATOM 716 O O . PHE A 1 88 ? -7.212 4.020 -0.800 1.00 94.12 88 PHE A O 1
ATOM 723 N N . VAL A 1 89 ? -6.513 5.214 0.975 1.00 91.81 89 VAL A N 1
ATOM 724 C CA . VAL A 1 89 ? -6.423 6.508 0.295 1.00 91.81 89 VAL A CA 1
ATOM 725 C C . VAL A 1 89 ? -4.961 6.830 0.023 1.00 91.81 89 VAL A C 1
ATOM 727 O O . VAL A 1 89 ? -4.212 7.205 0.924 1.00 91.81 89 VAL A O 1
ATOM 730 N N . ARG A 1 90 ? -4.548 6.679 -1.238 1.00 88.38 90 ARG A N 1
ATOM 731 C CA . ARG A 1 90 ? -3.207 7.060 -1.694 1.00 88.38 90 ARG A CA 1
ATOM 732 C C . ARG A 1 90 ? -3.109 8.579 -1.799 1.00 88.38 90 ARG A C 1
ATOM 734 O O . ARG A 1 90 ? -3.936 9.203 -2.460 1.00 88.38 90 ARG A O 1
ATOM 741 N N . LEU A 1 91 ? -2.060 9.153 -1.218 1.00 84.56 91 LEU A N 1
ATOM 742 C CA . LEU A 1 91 ? -1.758 10.571 -1.368 1.00 84.56 91 LEU A CA 1
ATOM 743 C C . LEU A 1 91 ? -1.033 10.778 -2.698 1.00 84.56 91 LEU A C 1
ATOM 745 O O . LEU A 1 91 ? 0.044 10.228 -2.931 1.00 84.56 91 LEU A O 1
ATOM 749 N N . VAL A 1 92 ? -1.650 11.538 -3.597 1.00 77.81 92 VAL A N 1
ATOM 750 C CA . VAL A 1 92 ? -1.016 11.988 -4.837 1.00 77.81 92 VAL A CA 1
ATOM 751 C C . VAL A 1 92 ? -0.590 13.434 -4.646 1.00 77.81 92 VAL A C 1
ATOM 753 O O . VAL A 1 92 ? -1.376 14.257 -4.181 1.00 77.81 92 VAL A O 1
ATOM 756 N N . GLN A 1 93 ? 0.665 13.742 -4.978 1.00 70.38 93 GLN A N 1
ATOM 757 C CA . GLN A 1 93 ? 1.120 15.127 -4.983 1.00 70.38 93 GLN A CA 1
ATOM 758 C C . GLN A 1 93 ? 0.306 15.885 -6.026 1.00 70.38 93 GLN A C 1
ATOM 760 O O . GLN A 1 93 ? 0.342 15.549 -7.211 1.00 70.38 93 GLN A O 1
ATOM 765 N N . LEU A 1 94 ? -0.441 16.890 -5.581 1.00 72.25 94 LEU A N 1
ATOM 766 C CA . LEU A 1 94 ? -1.107 17.803 -6.494 1.00 72.25 94 LEU A CA 1
ATOM 767 C C . LEU A 1 94 ? -0.021 18.661 -7.142 1.00 72.25 94 LEU A C 1
ATOM 769 O O . LEU A 1 94 ? 0.688 19.399 -6.458 1.00 72.25 94 LEU A O 1
ATOM 773 N N . VAL A 1 95 ? 0.130 18.543 -8.460 1.00 63.75 95 VAL A N 1
ATOM 774 C CA . VAL A 1 95 ? 0.913 19.500 -9.242 1.00 63.75 95 VAL A CA 1
ATOM 775 C C . VAL A 1 95 ? 0.170 20.840 -9.219 1.00 63.75 95 VAL A C 1
ATOM 777 O O . VAL A 1 95 ? -0.791 21.050 -9.951 1.00 63.75 95 VAL A O 1
ATOM 780 N N . GLY A 1 96 ? 0.561 21.720 -8.297 1.00 55.94 96 GLY A N 1
ATOM 781 C CA . GLY A 1 96 ? 0.183 23.134 -8.291 1.00 55.94 96 GLY A CA 1
ATOM 782 C C . GLY A 1 96 ? 1.193 23.926 -9.119 1.00 55.94 96 GLY A C 1
ATOM 783 O O . GLY A 1 96 ? 2.393 23.716 -8.945 1.00 55.94 96 GLY A O 1
ATOM 784 N N . GLY A 1 97 ? 0.698 24.741 -10.056 1.00 45.19 97 GLY A N 1
ATOM 785 C CA . GLY A 1 97 ? 1.501 25.535 -10.998 1.00 45.19 97 GLY A CA 1
ATOM 786 C C . GLY A 1 97 ? 2.234 26.727 -10.397 1.00 45.19 97 GLY A C 1
ATOM 787 O O . GLY A 1 97 ? 2.090 26.984 -9.182 1.00 45.19 97 GLY A O 1
#

Radius of gyration: 14.37 Å; chains: 1; bounding box: 34×39×36 Å

Secondary structure (DSSP, 8-state):
-HHHHHHHHHHHHHS--SEE-SSSPPTT-EE-SSSEE-SS--PPPHHHHHHHHHHHHHTTSEEEEETTEEE--SS------TT--EEEEEPPPP---

Foldseek 3Di:
DLVQLVVQLVVCQVPPDQFRQGLDEAPCWDDDPRHTGHPDGDRGDSVVSVVRVVVCLQVPQKWKAKQNDTDNDPPDDDDDDPPIDIDIGGDDDPPDD

Sequence (97 aa):
MRTRVREEVARFNAAPQPVFTGLVMPEGGLATEEGFRLPKQRRLDWERQADRAIEAFERNGFFVLVDDRQVTELDEELELTADSDIRFVRLVQLVGG

pLDDT: mean 91.14, std 8.08, range [45.19, 98.0]